Protein AF-A0A3D5W5Y9-F1 (afdb_monomer_lite)

Secondary structure (DSSP, 8-state):
---HHHHHHHHHHHTSTTT-EEETTTTS-HHHHHHHHHTTSEEEE-SSS-EEEE-HHHHHHHHHHHHHT-

Structure (mmCIF, N/CA/C/O backbone):
data_AF-A0A3D5W5Y9-F1
#
_entry.id   AF-A0A3D5W5Y9-F1
#
loop_
_atom_site.group_PDB
_atom_site.id
_atom_site.type_symbol
_atom_site.label_atom_id
_atom_site.label_alt_id
_atom_site.label_comp_id
_atom_site.label_asym_id
_atom_site.label_entity_id
_atom_site.label_seq_id
_atom_site.pdbx_PDB_ins_code
_atom_site.Cartn_x
_atom_site.Cartn_y
_atom_site.Cartn_z
_atom_site.occupancy
_atom_site.B_iso_or_equiv
_atom_site.auth_seq_id
_atom_site.auth_comp_id
_atom_site.auth_asym_id
_atom_site.auth_atom_id
_atom_site.pdbx_PDB_model_num
ATOM 1 N N . MET A 1 1 ? -11.337 -6.393 -1.450 1.00 82.75 1 MET A N 1
ATOM 2 C CA . MET A 1 1 ? -11.354 -6.079 -0.007 1.00 82.75 1 MET A CA 1
ATOM 3 C C . MET A 1 1 ? -9.949 -6.353 0.506 1.00 82.75 1 MET A C 1
ATOM 5 O O . MET A 1 1 ? -9.389 -7.363 0.090 1.00 82.75 1 MET A O 1
ATOM 9 N N . LEU A 1 2 ? -9.347 -5.444 1.279 1.00 86.56 2 LEU A N 1
ATOM 10 C CA . LEU A 1 2 ? -7.990 -5.636 1.810 1.00 86.56 2 LEU A CA 1
ATOM 11 C C . LEU A 1 2 ? -8.043 -6.542 3.043 1.00 86.56 2 LEU A C 1
ATOM 13 O O . LEU A 1 2 ? -8.955 -6.414 3.855 1.00 86.56 2 LEU A O 1
ATOM 17 N N . SER A 1 3 ? -7.093 -7.466 3.156 1.00 90.31 3 SER A N 1
ATOM 18 C CA . SER A 1 3 ? -6.940 -8.324 4.334 1.00 90.31 3 SER A CA 1
ATOM 19 C C . SER A 1 3 ? -6.196 -7.596 5.459 1.00 90.31 3 SER A C 1
ATOM 21 O O . SER A 1 3 ? -5.477 -6.633 5.195 1.00 90.31 3 SER A O 1
ATOM 23 N N . ASN A 1 4 ? -6.272 -8.097 6.699 1.00 88.88 4 ASN A N 1
ATOM 24 C CA . ASN A 1 4 ? -5.477 -7.554 7.813 1.00 88.88 4 ASN A CA 1
ATOM 25 C C . ASN A 1 4 ? -3.972 -7.564 7.509 1.00 88.88 4 ASN A C 1
ATOM 27 O O . ASN A 1 4 ? -3.248 -6.671 7.931 1.00 88.88 4 ASN A O 1
ATOM 31 N N . ARG A 1 5 ? -3.492 -8.547 6.734 1.00 86.62 5 ARG A N 1
ATOM 32 C CA . ARG A 1 5 ? -2.100 -8.578 6.270 1.00 86.62 5 ARG A CA 1
ATOM 33 C C . ARG A 1 5 ? -1.780 -7.384 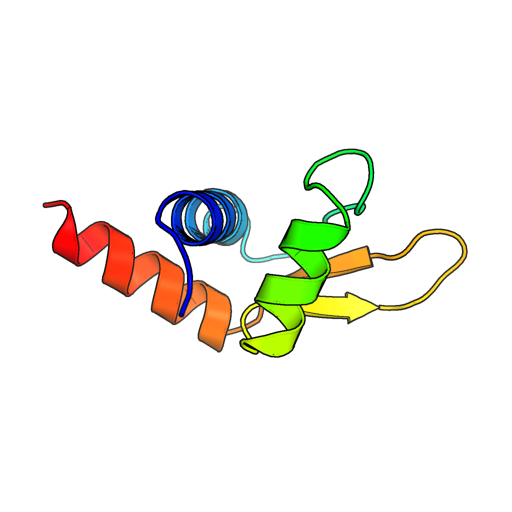5.369 1.00 86.62 5 ARG A C 1
ATOM 35 O O . ARG A 1 5 ? -0.750 -6.756 5.567 1.00 86.62 5 ARG A O 1
ATOM 42 N N . ASP A 1 6 ? -2.661 -7.065 4.423 1.00 87.81 6 ASP A N 1
ATOM 43 C CA . ASP A 1 6 ? -2.478 -5.928 3.514 1.00 87.81 6 ASP A CA 1
ATOM 44 C C . ASP A 1 6 ? -2.497 -4.593 4.288 1.00 87.81 6 ASP A C 1
ATOM 46 O O . ASP A 1 6 ? -1.672 -3.718 4.037 1.00 87.81 6 ASP A O 1
ATOM 50 N N . LEU A 1 7 ? -3.406 -4.458 5.262 1.00 89.00 7 LEU A N 1
ATOM 51 C CA . LEU A 1 7 ? -3.539 -3.260 6.100 1.00 89.00 7 LEU A CA 1
ATOM 52 C C . LEU A 1 7 ? -2.339 -3.068 7.036 1.00 89.00 7 LEU A C 1
ATOM 54 O O . LEU A 1 7 ? -1.827 -1.959 7.139 1.00 89.00 7 LEU A O 1
ATOM 58 N N . ASN A 1 8 ? -1.823 -4.138 7.645 1.00 87.94 8 ASN A N 1
ATOM 59 C CA . ASN A 1 8 ? -0.596 -4.073 8.443 1.00 87.94 8 ASN A CA 1
ATOM 60 C C . ASN A 1 8 ? 0.619 -3.651 7.606 1.00 87.94 8 ASN A C 1
ATOM 62 O O . ASN A 1 8 ? 1.450 -2.879 8.079 1.00 87.94 8 ASN A O 1
ATOM 66 N N . THR A 1 9 ? 0.719 -4.106 6.352 1.00 84.88 9 THR A N 1
ATOM 67 C CA . THR A 1 9 ? 1.769 -3.628 5.443 1.00 84.88 9 THR A CA 1
ATOM 68 C C . THR A 1 9 ? 1.608 -2.141 5.125 1.00 84.88 9 THR A C 1
ATOM 70 O O . THR A 1 9 ? 2.603 -1.423 5.123 1.00 84.88 9 THR A O 1
ATOM 73 N N . LEU A 1 10 ? 0.379 -1.652 4.920 1.00 86.94 10 LEU A N 1
ATOM 74 C CA . LEU A 1 10 ? 0.136 -0.215 4.745 1.00 86.94 10 LEU A CA 1
ATOM 75 C C . LEU A 1 10 ? 0.505 0.599 5.987 1.00 86.94 10 LEU A C 1
ATOM 77 O O . LEU A 1 10 ? 1.076 1.671 5.842 1.00 86.94 10 LEU A O 1
ATOM 81 N N . VAL A 1 11 ? 0.237 0.093 7.192 1.00 88.06 11 VAL A N 1
ATOM 82 C CA . VAL A 1 11 ? 0.649 0.747 8.446 1.00 88.06 11 VAL A CA 1
ATOM 83 C C . VAL A 1 11 ? 2.166 0.812 8.572 1.00 88.06 11 VAL A C 1
ATOM 85 O O . VAL A 1 11 ? 2.703 1.861 8.919 1.00 88.06 11 VAL A O 1
ATOM 88 N N . ALA A 1 12 ? 2.872 -0.278 8.265 1.00 83.62 12 ALA A N 1
ATOM 89 C CA . ALA A 1 12 ? 4.334 -0.272 8.242 1.00 83.62 12 ALA A CA 1
ATOM 90 C C . ALA A 1 12 ? 4.872 0.733 7.211 1.00 83.62 12 ALA A C 1
ATOM 92 O O . ALA A 1 12 ? 5.838 1.439 7.479 1.00 83.62 12 ALA A O 1
ATOM 93 N N . ALA A 1 13 ? 4.207 0.844 6.060 1.00 79.31 13 ALA A N 1
ATOM 94 C CA . ALA A 1 13 ? 4.589 1.773 5.011 1.00 79.31 13 ALA A CA 1
ATOM 95 C C . ALA A 1 1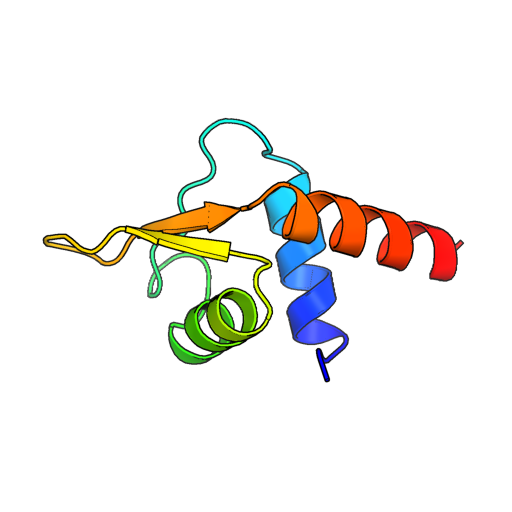3 ? 4.320 3.244 5.353 1.00 79.31 13 ALA A C 1
ATOM 97 O O . ALA A 1 13 ? 5.158 4.107 5.098 1.00 79.31 13 ALA A O 1
ATOM 98 N N . ALA A 1 14 ? 3.176 3.528 5.974 1.00 81.56 14 ALA A N 1
ATOM 99 C CA . ALA A 1 14 ? 2.762 4.873 6.359 1.00 81.56 14 ALA A CA 1
ATOM 100 C C . ALA A 1 14 ? 3.632 5.480 7.470 1.00 81.56 14 ALA A C 1
ATOM 102 O O . ALA A 1 14 ? 3.679 6.700 7.594 1.00 81.56 14 ALA A O 1
ATOM 103 N N . GLN A 1 15 ? 4.353 4.660 8.245 1.00 79.06 15 GLN A N 1
ATOM 104 C CA . GLN A 1 15 ? 5.342 5.137 9.222 1.00 79.06 15 GLN A CA 1
ATOM 105 C C . GLN A 1 15 ? 6.539 5.846 8.570 1.00 79.06 15 GLN A C 1
ATOM 107 O O . GLN A 1 15 ? 7.254 6.585 9.244 1.00 79.06 15 GLN A O 1
ATOM 112 N N . TYR A 1 16 ? 6.728 5.677 7.259 1.00 73.50 16 TYR A N 1
ATOM 113 C CA . TYR A 1 16 ? 7.793 6.309 6.485 1.00 73.50 16 TYR A CA 1
ATOM 114 C C . TYR A 1 16 ? 7.198 7.115 5.309 1.00 73.50 16 TYR A C 1
ATOM 116 O O . TYR A 1 16 ? 7.421 6.789 4.144 1.00 73.50 16 TYR A O 1
ATOM 124 N N . PRO A 1 17 ? 6.418 8.179 5.580 1.00 56.06 17 PRO A N 1
ATOM 125 C CA . PRO A 1 17 ? 5.575 8.835 4.574 1.00 56.06 17 PRO A CA 1
ATOM 126 C C . PRO A 1 17 ? 6.368 9.566 3.477 1.00 56.06 17 PRO A C 1
ATOM 128 O O . PRO A 1 17 ? 5.878 9.733 2.365 1.00 56.06 17 PRO A O 1
ATOM 131 N N . THR A 1 18 ? 7.609 9.972 3.748 1.00 53.34 18 THR A N 1
ATOM 132 C CA . THR A 1 18 ? 8.510 10.570 2.754 1.00 53.34 18 THR A CA 1
ATOM 133 C C . THR A 1 18 ? 9.581 9.575 2.327 1.00 53.34 18 THR A C 1
ATOM 135 O O . THR A 1 18 ? 10.484 9.264 3.103 1.00 53.34 18 THR A O 1
ATOM 138 N N . GLY A 1 19 ? 9.516 9.120 1.074 1.00 49.91 19 GLY A N 1
ATOM 139 C CA . GLY A 1 19 ? 10.602 8.372 0.433 1.00 49.91 19 GLY A CA 1
ATOM 140 C C . GLY A 1 19 ? 10.644 6.867 0.713 1.00 49.91 19 GLY A C 1
ATOM 141 O O . GLY A 1 19 ? 11.630 6.232 0.340 1.00 49.91 19 GLY A O 1
ATOM 142 N N . CYS A 1 20 ? 9.617 6.272 1.334 1.00 57.34 20 CYS A N 1
ATOM 143 C CA . CYS A 1 20 ? 9.561 4.817 1.475 1.00 57.34 20 CYS A CA 1
ATOM 144 C C . CYS A 1 20 ? 9.165 4.168 0.148 1.00 57.34 20 CYS A C 1
ATOM 146 O O . CYS A 1 20 ? 8.001 4.123 -0.253 1.00 57.34 20 CYS A O 1
ATOM 148 N N . VAL A 1 21 ? 10.202 3.719 -0.542 1.00 60.59 21 VAL A N 1
ATOM 149 C CA . VAL A 1 21 ? 10.155 2.953 -1.774 1.00 60.59 21 VAL A CA 1
ATOM 150 C C . VAL A 1 21 ? 10.202 1.481 -1.392 1.00 60.59 21 VAL A C 1
ATOM 152 O O . VAL A 1 21 ? 11.227 1.006 -0.913 1.00 60.59 21 VAL A O 1
ATOM 155 N N . PHE A 1 22 ? 9.112 0.751 -1.620 1.00 67.44 22 PHE A N 1
ATOM 156 C CA . PHE A 1 22 ? 9.130 -0.705 -1.499 1.00 67.44 22 PHE A CA 1
ATOM 157 C C . PHE A 1 22 ? 9.684 -1.293 -2.782 1.00 67.44 22 PHE A C 1
ATOM 159 O O . PHE A 1 22 ? 9.133 -1.073 -3.865 1.00 67.44 22 PHE A O 1
ATOM 166 N N . ALA A 1 23 ? 10.729 -2.098 -2.652 1.00 62.34 23 ALA A N 1
ATOM 167 C CA . ALA A 1 23 ? 11.094 -3.034 -3.695 1.00 62.34 23 ALA A CA 1
ATOM 168 C C . ALA A 1 23 ? 10.223 -4.288 -3.546 1.00 62.34 23 ALA A C 1
ATOM 170 O O . ALA A 1 23 ? 10.221 -4.931 -2.492 1.00 62.34 23 ALA A O 1
ATOM 171 N N . ALA A 1 24 ? 9.492 -4.657 -4.602 1.00 59.78 24 ALA A N 1
ATOM 172 C CA . ALA A 1 24 ? 8.508 -5.753 -4.587 1.00 59.78 24 ALA A CA 1
ATOM 173 C C . ALA A 1 24 ? 9.063 -7.177 -4.349 1.00 59.78 24 ALA A C 1
ATOM 175 O O . ALA A 1 24 ? 8.292 -8.141 -4.336 1.00 59.78 24 ALA A O 1
ATOM 176 N N . ASP A 1 25 ? 10.367 -7.308 -4.118 1.00 60.09 25 ASP A N 1
ATOM 177 C CA . ASP A 1 25 ? 11.024 -8.569 -3.764 1.00 60.09 25 ASP A CA 1
ATOM 178 C C . ASP A 1 25 ? 11.863 -8.487 -2.477 1.00 60.09 25 ASP A C 1
ATOM 180 O O . ASP A 1 25 ? 12.308 -9.519 -1.980 1.00 60.09 25 ASP A O 1
ATOM 184 N N . VAL A 1 26 ? 12.057 -7.289 -1.909 1.00 61.12 26 VAL A N 1
ATOM 185 C CA . VAL A 1 26 ? 12.886 -7.083 -0.706 1.00 61.12 26 VAL A CA 1
ATOM 186 C C . VAL A 1 26 ? 12.013 -6.832 0.520 1.00 61.12 26 VAL A C 1
ATOM 188 O O . VAL A 1 26 ? 12.192 -7.482 1.546 1.00 61.12 26 VAL A O 1
ATOM 191 N N . ASP A 1 27 ? 11.017 -5.953 0.394 1.00 66.00 27 ASP A N 1
ATOM 192 C CA . ASP A 1 27 ? 10.266 -5.442 1.550 1.00 66.00 27 ASP A CA 1
ATOM 193 C C . ASP A 1 27 ? 8.820 -5.945 1.589 1.00 66.00 27 ASP A C 1
ATOM 195 O O . ASP A 1 27 ? 8.202 -6.092 2.644 1.00 66.00 27 ASP A O 1
ATOM 199 N N . CYS A 1 28 ? 8.251 -6.214 0.417 1.00 72.44 28 CYS A N 1
ATOM 200 C CA . CYS A 1 28 ? 6.850 -6.567 0.261 1.00 72.44 28 CYS A CA 1
ATOM 201 C C . CYS A 1 28 ? 6.699 -7.536 -0.910 1.00 72.44 28 CYS A C 1
ATOM 203 O O . CYS A 1 28 ? 7.124 -7.188 -2.004 1.00 72.44 28 CYS A O 1
ATOM 205 N N . PRO A 1 29 ? 6.012 -8.686 -0.759 1.00 80.75 29 PRO A N 1
ATOM 206 C CA . PRO A 1 29 ? 5.756 -9.579 -1.884 1.00 80.75 29 PRO A CA 1
ATOM 207 C C . PRO A 1 29 ? 5.078 -8.853 -3.055 1.00 80.75 29 PRO A C 1
ATOM 209 O O . PRO A 1 29 ? 4.056 -8.188 -2.863 1.00 80.75 29 PRO A O 1
ATOM 212 N N . THR A 1 30 ? 5.571 -9.057 -4.280 1.00 80.88 30 THR A N 1
ATOM 213 C CA . THR A 1 30 ? 5.024 -8.461 -5.516 1.00 80.88 30 THR A CA 1
ATOM 214 C C . THR A 1 30 ? 3.494 -8.581 -5.621 1.00 80.88 30 THR A C 1
ATOM 216 O O . THR A 1 30 ? 2.801 -7.653 -6.043 1.00 80.88 30 THR A O 1
ATOM 219 N N . SER A 1 31 ? 2.926 -9.726 -5.227 1.00 84.81 31 SER A N 1
ATOM 220 C CA . SER A 1 31 ? 1.478 -9.976 -5.285 1.00 84.81 31 SER A CA 1
ATOM 221 C C . SER A 1 31 ? 0.666 -9.141 -4.287 1.00 84.81 31 SER A C 1
ATOM 223 O O . SER A 1 31 ? -0.499 -8.833 -4.553 1.00 84.81 31 SER A O 1
ATOM 225 N N . LEU A 1 32 ? 1.270 -8.766 -3.159 1.00 86.69 32 LEU A N 1
ATOM 226 C CA . LEU A 1 32 ? 0.692 -7.868 -2.164 1.00 86.69 32 LEU A CA 1
ATOM 227 C C . LEU A 1 32 ? 0.801 -6.420 -2.650 1.00 86.69 32 LEU A C 1
ATOM 229 O O . LEU A 1 32 ? -0.212 -5.724 -2.699 1.00 86.69 32 LEU A O 1
ATOM 233 N N . ALA A 1 33 ? 1.975 -6.012 -3.140 1.00 85.25 33 ALA A N 1
ATOM 234 C CA . ALA A 1 33 ? 2.200 -4.676 -3.692 1.00 85.25 33 ALA A CA 1
ATOM 235 C C . ALA A 1 33 ? 1.206 -4.355 -4.823 1.00 85.25 33 ALA A C 1
ATOM 237 O O . ALA A 1 33 ? 0.488 -3.358 -4.769 1.00 85.25 33 ALA A O 1
ATOM 238 N N . ARG A 1 34 ? 1.043 -5.263 -5.797 1.00 86.94 34 ARG A N 1
ATOM 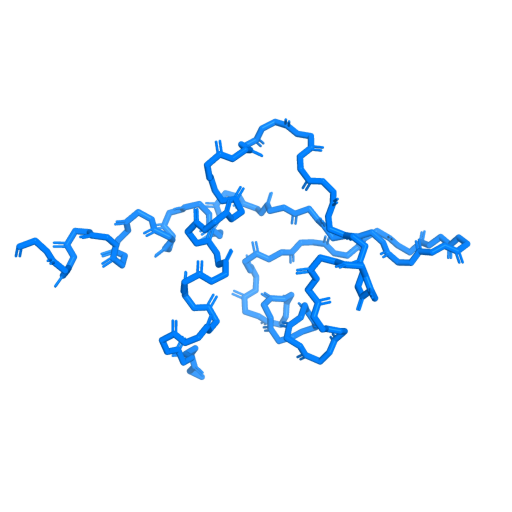239 C CA . ARG A 1 34 ? 0.058 -5.111 -6.889 1.00 86.94 34 ARG A CA 1
ATOM 240 C C . ARG A 1 34 ? -1.383 -4.996 -6.396 1.00 86.94 34 ARG A C 1
ATOM 242 O O . ARG A 1 34 ? -2.194 -4.303 -7.008 1.00 86.94 34 ARG A O 1
ATOM 249 N N . ARG A 1 35 ? -1.728 -5.687 -5.310 1.00 90.69 35 ARG A N 1
ATOM 250 C CA . ARG A 1 35 ? -3.071 -5.632 -4.722 1.00 90.69 35 ARG A CA 1
ATOM 251 C C . ARG A 1 35 ? -3.329 -4.280 -4.074 1.00 90.69 35 ARG A C 1
ATOM 253 O O . ARG A 1 35 ? -4.398 -3.715 -4.282 1.00 90.69 35 ARG A O 1
ATOM 260 N N . LEU A 1 36 ? -2.347 -3.754 -3.348 1.00 90.75 36 LEU A N 1
ATOM 261 C CA . LEU A 1 36 ? -2.408 -2.416 -2.770 1.00 90.75 36 LEU A CA 1
ATOM 262 C C . LEU A 1 36 ? -2.466 -1.331 -3.854 1.00 90.75 36 LEU A C 1
ATOM 264 O O . LEU A 1 36 ? -3.262 -0.405 -3.724 1.00 90.75 36 LEU A O 1
ATOM 268 N N . VAL A 1 37 ? -1.739 -1.497 -4.966 1.00 91.75 37 VAL A N 1
ATOM 269 C CA . VAL A 1 37 ? -1.857 -0.624 -6.150 1.00 91.75 37 VAL A CA 1
ATOM 270 C C . VAL A 1 37 ? -3.265 -0.655 -6.735 1.00 91.75 37 VAL A C 1
ATOM 272 O O . VAL A 1 37 ? -3.863 0.387 -6.975 1.00 91.75 37 VAL A O 1
ATOM 275 N N . ARG A 1 38 ? -3.854 -1.845 -6.910 1.00 93.88 38 ARG A N 1
ATOM 276 C CA . ARG A 1 38 ? -5.236 -1.980 -7.404 1.00 93.88 38 ARG A CA 1
ATOM 277 C C . ARG A 1 38 ? -6.258 -1.287 -6.496 1.00 93.88 38 ARG A C 1
ATOM 279 O O . ARG A 1 38 ? -7.313 -0.875 -6.967 1.00 93.88 38 ARG A O 1
ATOM 286 N N . HIS A 1 39 ? -5.962 -1.195 -5.203 1.00 94.12 39 HIS A N 1
ATOM 287 C CA . HIS A 1 39 ? -6.791 -0.503 -4.222 1.00 94.12 39 HIS A CA 1
ATOM 288 C C . HIS A 1 39 ? -6.458 0.988 -4.070 1.00 94.12 39 HIS A C 1
ATOM 290 O O . HIS A 1 39 ? -7.080 1.643 -3.238 1.00 94.12 39 HIS A O 1
ATOM 296 N N . GLY A 1 40 ? -5.529 1.517 -4.873 1.00 93.25 40 GLY A N 1
ATOM 297 C CA . GLY A 1 40 ? -5.123 2.919 -4.841 1.00 93.25 40 GLY A CA 1
ATOM 298 C C . GLY A 1 40 ? -4.354 3.300 -3.581 1.00 93.25 40 GLY A C 1
ATOM 299 O O . GLY A 1 40 ? -4.328 4.469 -3.239 1.00 93.25 40 GLY A O 1
ATOM 300 N N . CYS A 1 41 ? -3.781 2.329 -2.862 1.00 91.69 41 CYS A N 1
ATOM 301 C CA . CYS A 1 41 ? -3.017 2.585 -1.642 1.00 91.69 41 CYS A CA 1
ATOM 302 C C . CYS A 1 41 ? -1.518 2.751 -1.921 1.00 91.69 41 CYS A C 1
ATOM 304 O O . CYS A 1 41 ? -0.837 3.456 -1.179 1.00 91.69 41 CYS A O 1
ATOM 306 N N . LEU A 1 42 ? -1.020 2.140 -2.999 1.00 89.94 42 LEU A N 1
ATOM 307 C CA . LEU A 1 42 ? 0.339 2.326 -3.502 1.00 89.94 42 LEU A CA 1
ATOM 308 C C . LEU A 1 42 ? 0.305 2.794 -4.960 1.00 89.94 42 LEU A C 1
ATOM 310 O O . LEU A 1 42 ? -0.607 2.443 -5.708 1.00 89.94 42 LEU A O 1
ATOM 314 N N . GLU A 1 43 ? 1.346 3.496 -5.382 1.00 90.69 43 GLU A N 1
ATOM 315 C CA . GLU A 1 43 ? 1.628 3.810 -6.777 1.00 90.69 43 GLU A CA 1
ATOM 316 C C . GLU A 1 43 ? 2.865 3.032 -7.230 1.00 90.69 43 GLU A C 1
ATOM 318 O O . GLU A 1 43 ? 3.887 3.013 -6.547 1.00 90.69 43 GLU A O 1
ATOM 323 N N . ARG A 1 44 ? 2.774 2.349 -8.377 1.00 89.62 44 ARG A N 1
ATOM 324 C CA . ARG A 1 44 ? 3.904 1.610 -8.953 1.00 89.62 44 ARG A CA 1
ATOM 325 C C . ARG A 1 44 ? 4.686 2.522 -9.890 1.00 89.62 44 ARG A C 1
ATOM 327 O O . ARG A 1 44 ? 4.146 2.956 -10.905 1.00 89.62 44 ARG A O 1
ATOM 334 N N . ARG A 1 45 ? 5.980 2.684 -9.628 1.00 86.94 45 ARG A N 1
ATOM 335 C CA . ARG A 1 45 ? 6.956 3.275 -10.545 1.00 86.94 45 ARG A CA 1
ATOM 336 C C . ARG A 1 45 ? 7.766 2.163 -11.223 1.00 86.94 45 ARG A C 1
ATOM 338 O O . ARG A 1 45 ? 8.593 1.526 -10.568 1.00 86.94 45 ARG A O 1
ATOM 345 N N . PRO A 1 46 ? 7.514 1.872 -12.512 1.00 82.56 46 PRO A N 1
ATOM 346 C CA . PRO A 1 46 ? 8.257 0.843 -13.229 1.00 82.56 46 PRO A CA 1
ATOM 347 C C . PRO A 1 46 ? 9.702 1.290 -13.494 1.00 82.56 46 PRO A C 1
ATOM 349 O O . PRO A 1 46 ? 9.956 2.453 -13.807 1.00 82.56 46 PRO A O 1
ATOM 352 N N . GLY A 1 47 ? 10.645 0.353 -13.413 1.00 80.62 47 GLY A N 1
ATOM 353 C CA . GLY A 1 47 ? 12.071 0.586 -13.653 1.00 80.62 47 GLY A CA 1
ATOM 354 C C . GLY A 1 47 ? 12.838 -0.726 -13.830 1.00 80.62 47 GLY A C 1
ATOM 355 O O . GLY A 1 47 ? 12.234 -1.766 -14.085 1.00 80.62 47 GLY A O 1
ATOM 356 N N . VAL A 1 48 ? 14.168 -0.693 -13.666 1.00 79.62 48 VAL A N 1
ATOM 357 C CA . VAL A 1 48 ? 15.003 -1.919 -13.603 1.00 79.62 48 VAL A CA 1
ATOM 358 C C . VAL A 1 48 ? 14.531 -2.841 -12.471 1.00 79.62 48 VAL A C 1
ATOM 360 O O . VAL A 1 48 ? 14.585 -4.061 -12.590 1.00 79.62 48 VAL A O 1
ATOM 363 N N . MET A 1 49 ? 14.010 -2.237 -11.406 1.00 75.50 49 MET A N 1
ATOM 364 C CA . MET A 1 49 ? 13.239 -2.882 -10.357 1.00 75.50 49 MET A CA 1
ATOM 365 C C . MET A 1 49 ? 11.944 -2.091 -10.172 1.00 75.50 49 MET A C 1
ATOM 367 O O . MET A 1 49 ? 11.964 -0.859 -10.218 1.00 75.50 49 MET A O 1
ATOM 371 N N . ASP A 1 50 ? 10.823 -2.788 -9.986 1.00 80.31 50 ASP A N 1
ATOM 372 C CA . ASP A 1 50 ? 9.557 -2.129 -9.679 1.00 80.31 50 ASP A CA 1
ATOM 373 C C . ASP A 1 50 ? 9.618 -1.516 -8.278 1.00 80.31 50 ASP A C 1
ATOM 375 O O . ASP A 1 50 ? 9.818 -2.221 -7.284 1.00 80.31 50 ASP A O 1
ATOM 379 N N . ILE A 1 51 ? 9.396 -0.208 -8.223 1.00 84.12 51 ILE A N 1
ATOM 380 C CA . ILE A 1 51 ? 9.319 0.580 -6.998 1.00 84.12 51 ILE A CA 1
ATOM 381 C C . ILE A 1 51 ? 7.852 0.868 -6.699 1.00 84.12 51 ILE A C 1
ATOM 383 O O . ILE A 1 51 ? 7.078 1.167 -7.609 1.00 84.12 51 ILE A O 1
ATOM 387 N N . TYR A 1 52 ? 7.463 0.785 -5.431 1.00 85.56 52 TYR A N 1
ATOM 388 C CA . TYR A 1 52 ? 6.120 1.135 -4.986 1.00 85.56 52 TYR A CA 1
ATOM 389 C C . TYR A 1 52 ? 6.203 2.221 -3.924 1.00 85.56 52 TYR A C 1
ATOM 391 O O . TYR A 1 52 ? 6.942 2.079 -2.954 1.00 85.56 52 TYR A O 1
ATOM 399 N N . GLU A 1 53 ? 5.437 3.287 -4.105 1.00 87.25 53 GLU A N 1
ATOM 400 C CA . GLU A 1 53 ? 5.351 4.410 -3.172 1.00 87.25 53 GLU A CA 1
ATOM 401 C C . GLU A 1 53 ? 3.966 4.433 -2.533 1.00 87.25 53 GLU A C 1
ATOM 403 O O . GLU A 1 53 ? 2.970 4.110 -3.185 1.00 87.25 53 GLU A O 1
ATOM 408 N N . ILE A 1 54 ? 3.885 4.787 -1.250 1.00 88.62 54 ILE 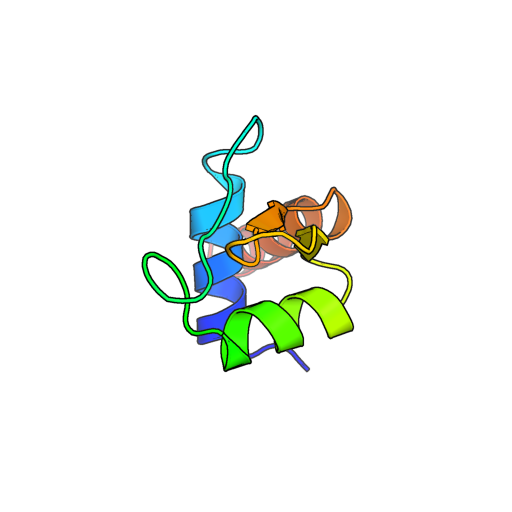A N 1
ATOM 409 C CA . ILE A 1 54 ? 2.592 4.946 -0.585 1.00 88.62 54 ILE A CA 1
ATOM 410 C C . ILE A 1 54 ? 1.903 6.231 -1.046 1.00 88.62 54 ILE A C 1
ATOM 412 O O . ILE A 1 54 ? 2.520 7.284 -1.165 1.00 88.62 54 ILE A O 1
ATOM 416 N N . THR A 1 55 ? 0.607 6.125 -1.317 1.00 90.25 55 THR A N 1
ATOM 417 C CA . THR A 1 55 ? -0.247 7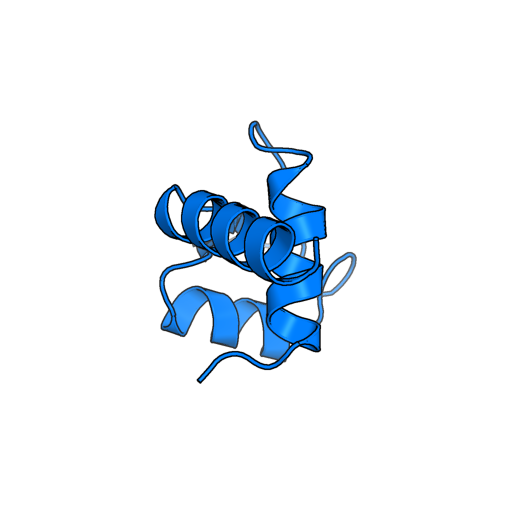.261 -1.702 1.00 90.25 55 THR A CA 1
ATOM 418 C C . THR A 1 55 ? -0.908 7.887 -0.474 1.00 90.25 55 THR A C 1
ATOM 420 O O . THR A 1 55 ? -1.007 7.242 0.572 1.00 90.25 55 THR A O 1
ATOM 423 N N . GLU A 1 56 ? -1.471 9.090 -0.615 1.00 90.38 56 GLU A N 1
ATOM 424 C CA . GLU A 1 56 ? -2.304 9.711 0.430 1.00 90.38 56 GLU A CA 1
ATOM 425 C C . GLU A 1 56 ? -3.462 8.797 0.860 1.00 90.38 56 GLU A C 1
ATOM 427 O O . GLU A 1 56 ? -3.647 8.544 2.048 1.00 90.38 56 GLU A O 1
ATOM 432 N N . ALA A 1 57 ? -4.159 8.179 -0.099 1.00 91.56 57 ALA A N 1
ATOM 433 C CA . ALA A 1 57 ? -5.234 7.225 0.186 1.00 91.56 57 ALA A CA 1
ATOM 434 C C . ALA A 1 57 ? -4.737 5.979 0.950 1.00 91.56 57 ALA A C 1
ATOM 436 O O . ALA A 1 57 ? -5.475 5.373 1.732 1.00 91.56 57 ALA A O 1
ATOM 437 N N . GLY A 1 58 ? -3.487 5.567 0.721 1.00 91.06 58 GLY A N 1
ATOM 438 C CA . GLY A 1 58 ? -2.826 4.509 1.483 1.00 91.06 58 GLY A CA 1
ATOM 439 C C . GLY A 1 58 ? -2.547 4.913 2.929 1.00 91.06 58 GLY A C 1
ATOM 440 O O . GLY A 1 58 ? -2.793 4.110 3.831 1.00 91.06 58 GLY A O 1
ATOM 441 N N . ILE A 1 59 ? -2.093 6.151 3.146 1.00 89.81 59 ILE A N 1
ATOM 442 C CA . ILE A 1 59 ? -1.832 6.727 4.474 1.00 89.81 59 ILE A CA 1
ATOM 443 C C . ILE A 1 59 ? -3.134 6.850 5.272 1.00 89.81 59 ILE A C 1
ATOM 445 O O . ILE A 1 59 ? -3.213 6.348 6.392 1.00 89.81 59 ILE A O 1
ATOM 449 N N . GLU A 1 60 ? -4.178 7.443 4.689 1.00 91.81 60 GLU A N 1
ATOM 450 C CA . GLU A 1 60 ? -5.492 7.580 5.335 1.00 91.81 60 GLU A CA 1
ATOM 451 C C . GLU A 1 60 ? -6.067 6.220 5.735 1.00 91.81 60 GLU A C 1
ATOM 453 O O . GLU A 1 60 ? -6.589 6.035 6.836 1.00 91.81 60 GLU A O 1
ATOM 458 N N . ARG A 1 61 ? -5.929 5.224 4.855 1.00 91.94 61 ARG A N 1
ATOM 459 C CA . ARG A 1 61 ? -6.413 3.871 5.123 1.00 91.94 61 ARG A CA 1
ATOM 460 C C . ARG A 1 61 ? -5.623 3.170 6.225 1.00 91.94 61 ARG A C 1
ATOM 462 O O . ARG A 1 61 ? -6.216 2.420 7.001 1.00 91.94 61 ARG A O 1
ATOM 469 N N . ALA A 1 62 ? -4.313 3.392 6.291 1.00 91.06 62 ALA A N 1
ATOM 470 C CA . ALA A 1 62 ? -3.482 2.902 7.383 1.00 91.06 62 ALA A CA 1
ATOM 471 C C . ALA A 1 62 ? -3.903 3.529 8.722 1.00 91.06 62 ALA A C 1
ATOM 473 O O . ALA A 1 62 ? -4.092 2.800 9.695 1.00 91.06 62 ALA A O 1
ATOM 474 N N . ALA A 1 63 ? -4.117 4.848 8.753 1.00 90.69 63 ALA A N 1
ATOM 475 C CA . ALA A 1 63 ? -4.567 5.570 9.942 1.00 90.69 63 ALA A CA 1
ATOM 476 C C . ALA A 1 63 ? -5.928 5.058 10.442 1.00 90.69 63 ALA A C 1
ATOM 478 O O . ALA A 1 63 ? -6.038 4.645 11.595 1.00 90.69 63 ALA A O 1
ATOM 479 N N . ALA A 1 64 ? -6.919 4.960 9.550 1.00 91.88 64 ALA A N 1
ATOM 480 C CA . ALA A 1 64 ? -8.248 4.449 9.887 1.00 91.88 64 ALA A CA 1
ATOM 481 C C . ALA A 1 64 ? -8.200 3.018 10.449 1.00 91.88 64 ALA A C 1
ATOM 483 O O . ALA A 1 64 ? -8.920 2.683 11.386 1.00 91.88 64 ALA A O 1
ATOM 484 N N . TYR A 1 65 ? -7.332 2.157 9.906 1.00 92.69 65 TYR A N 1
ATOM 485 C CA . TYR A 1 65 ? -7.161 0.811 10.446 1.00 92.69 65 TYR A CA 1
ATOM 486 C C . TYR A 1 65 ? -6.584 0.834 11.869 1.00 92.69 65 TYR A C 1
ATOM 488 O O . TYR A 1 65 ? -7.105 0.123 12.725 1.00 92.69 65 TYR A O 1
ATOM 496 N N . MET A 1 66 ? -5.579 1.668 12.162 1.00 90.69 66 MET A N 1
ATOM 497 C CA . MET A 1 66 ? -5.031 1.782 13.523 1.00 90.69 66 MET A CA 1
ATOM 498 C C . MET A 1 66 ? -6.064 2.290 14.538 1.00 90.69 66 MET A C 1
ATOM 500 O O . MET A 1 66 ? -6.133 1.760 15.646 1.00 90.69 66 MET A O 1
ATOM 504 N N . GLU A 1 67 ? -6.905 3.255 14.159 1.00 91.06 67 GLU A N 1
ATOM 505 C CA . GLU A 1 67 ? -7.991 3.755 15.016 1.00 91.06 67 GLU A CA 1
ATOM 506 C C . GLU A 1 67 ? -8.997 2.653 15.373 1.00 91.06 67 GLU A C 1
ATOM 508 O O . GLU A 1 67 ? -9.462 2.585 16.506 1.00 91.06 67 GLU A O 1
ATOM 513 N N . THR A 1 68 ? -9.289 1.733 14.445 1.00 86.56 68 THR A N 1
ATOM 514 C CA . THR A 1 68 ? -10.195 0.596 14.712 1.00 86.56 68 THR A CA 1
ATOM 515 C C . THR A 1 68 ? -9.599 -0.505 15.592 1.00 86.56 68 THR A C 1
ATOM 517 O O . THR A 1 68 ? -10.331 -1.399 16.011 1.00 86.56 68 THR A O 1
ATOM 520 N N . GLN A 1 69 ? -8.284 -0.488 15.835 1.00 76.25 69 GLN A N 1
ATOM 521 C CA . GLN A 1 69 ? -7.594 -1.451 16.704 1.00 76.25 69 GLN A CA 1
ATOM 522 C C . GLN A 1 69 ? -7.386 -0.920 18.138 1.00 76.25 69 GLN A C 1
ATOM 524 O O . GLN A 1 69 ? -6.775 -1.625 18.942 1.00 76.25 69 GLN A O 1
ATOM 529 N N . SER A 1 70 ? -7.845 0.304 18.437 1.00 62.03 70 SER A N 1
ATOM 530 C CA . SER A 1 70 ? -7.700 0.970 19.746 1.00 62.03 70 SER A CA 1
ATOM 531 C C . SER A 1 70 ? -8.869 0.709 20.695 1.00 62.03 70 SER A C 1
ATOM 533 O O . SER A 1 70 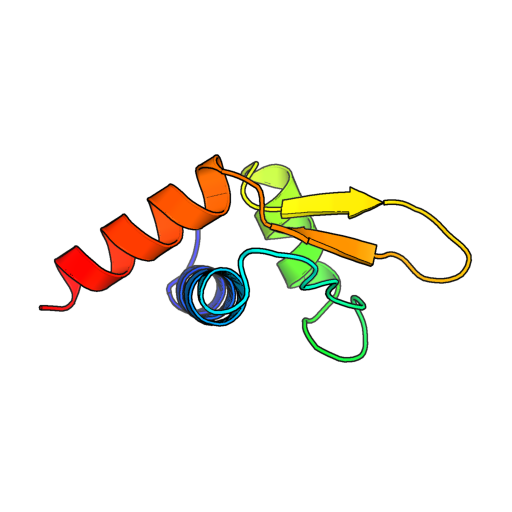? -9.995 0.463 20.208 1.00 62.03 70 SER A O 1
#

Foldseek 3Di:
DDDPVLLVLLLVQLVCQPPDWDFCVPRHPVVSLVVCVVVVQWDWDDDPTITIHGDPVSNVSSVVVVVVVD

Radius of gyration: 11.23 Å; chains: 1; bounding box: 26×20×33 Å

pLDDT: mean 82.08, std 11.41, range [49.91, 94.12]

Sequence (70 aa):
MLSNRDLNTLVAAAQYPTGCVFAADVDCPTSLARRLVRHGCLERRPGVMDIYEITEAGIERAAAYMETQS